Protein AF-C7BWN2-F1 (afdb_monomer_lite)

Radius of gyration: 15.05 Å; chains: 1; bounding box: 20×23×42 Å

Foldseek 3Di:
DDDDDDPDPPDPDDLQNQLVVCVVVVHHSVRDDFDADPPPRHTDD

InterPro domains:
  IPR007120 DNA-directed RNA polymerase, subunit 2, hybrid-binding domain [PF00562] (2-44)
  IPR037033 DNA-directed RNA polymerase, subunit 2, hybrid-binding domain su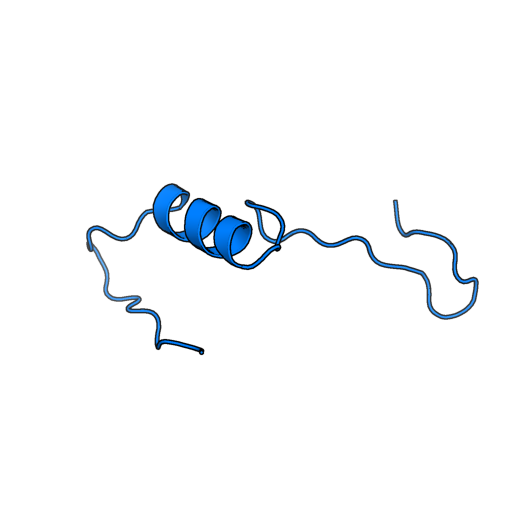perfamily [G3DSA:2.40.270.10] (2-44)

Sequence (45 aa):
MGKEGDATPFTDVTVDNISKALHKCGYQMRGFETMYNGHTGRRLN

Secondary structure (DSSP, 8-state):
---PPP--TT-S--HHHHHHHHHHTTS-TTS----B-TTT--B--

Organism: NCBI:txid455313

Structure (mmCIF, N/CA/C/O backbone):
data_AF-C7BWN2-F1
#
_entry.id   AF-C7BWN2-F1
#
loop_
_atom_site.group_PDB
_atom_site.id
_atom_site.type_symbol
_atom_site.label_atom_id
_atom_site.label_alt_id
_atom_site.label_comp_id
_atom_site.label_asym_id
_atom_site.label_entity_id
_atom_site.label_seq_id
_atom_site.pdbx_PDB_ins_code
_atom_site.Cartn_x
_atom_site.Cartn_y
_atom_site.Cartn_z
_atom_site.occupancy
_atom_site.B_iso_or_equiv
_atom_site.auth_seq_id
_atom_site.auth_comp_id
_atom_site.auth_asym_id
_atom_site.auth_atom_id
_atom_site.pdbx_PDB_model_num
ATOM 1 N N . MET A 1 1 ? 5.998 11.038 0.200 1.00 67.62 1 MET A N 1
ATOM 2 C CA . MET A 1 1 ? 6.818 10.687 1.382 1.00 67.62 1 MET A CA 1
ATOM 3 C C . MET A 1 1 ? 6.142 9.516 2.080 1.00 67.62 1 MET A C 1
ATOM 5 O O . MET A 1 1 ? 4.921 9.553 2.188 1.00 67.62 1 MET A O 1
ATOM 9 N N . GLY A 1 2 ? 6.883 8.472 2.462 1.00 83.31 2 GLY A N 1
ATOM 10 C CA . GLY A 1 2 ? 6.319 7.322 3.181 1.00 83.31 2 GLY A CA 1
ATOM 11 C C . GLY A 1 2 ? 6.079 7.644 4.658 1.00 83.31 2 GLY A C 1
ATOM 12 O O . GLY A 1 2 ? 6.830 8.426 5.237 1.00 83.31 2 GLY A O 1
ATOM 13 N N . LYS A 1 3 ? 5.029 7.063 5.245 1.00 88.81 3 LYS A N 1
ATOM 14 C CA . LYS A 1 3 ? 4.773 7.052 6.692 1.00 88.81 3 LYS A CA 1
ATOM 15 C C . LYS A 1 3 ? 4.687 5.601 7.156 1.00 88.81 3 LYS A C 1
ATOM 17 O O . LYS A 1 3 ? 4.194 4.762 6.406 1.00 88.81 3 LYS A O 1
ATOM 22 N N . GLU A 1 4 ? 5.155 5.330 8.366 1.00 93.75 4 GLU A N 1
ATOM 23 C CA . GLU A 1 4 ? 4.939 4.041 9.021 1.00 93.75 4 GLU A CA 1
ATOM 24 C C . GLU A 1 4 ? 3.437 3.824 9.254 1.00 93.75 4 GLU A C 1
ATOM 26 O O . GLU A 1 4 ? 2.716 4.758 9.615 1.00 93.75 4 GLU A O 1
ATOM 31 N N . GLY A 1 5 ? 2.955 2.614 8.972 1.00 91.50 5 GLY A N 1
ATOM 32 C CA . GLY A 1 5 ? 1.565 2.235 9.197 1.00 91.50 5 GLY A CA 1
ATOM 33 C C . GLY A 1 5 ? 1.413 1.589 10.566 1.00 91.50 5 GLY A C 1
ATOM 34 O O . GLY A 1 5 ? 2.021 0.552 10.814 1.00 91.50 5 GLY A O 1
ATOM 35 N N . ASP A 1 6 ? 0.588 2.179 11.428 1.00 93.19 6 ASP A N 1
ATOM 36 C CA . ASP A 1 6 ? 0.193 1.554 12.689 1.00 93.19 6 ASP A CA 1
ATOM 37 C C . ASP A 1 6 ? -0.723 0.354 12.404 1.00 93.19 6 ASP A C 1
ATOM 39 O O . ASP A 1 6 ? -1.780 0.493 11.783 1.00 93.19 6 ASP A O 1
ATOM 43 N N . ALA A 1 7 ? -0.282 -0.826 12.831 1.00 94.44 7 ALA A N 1
ATOM 44 C CA . ALA A 1 7 ? -0.995 -2.091 12.687 1.00 94.44 7 ALA A CA 1
ATOM 45 C C . ALA A 1 7 ? -1.459 -2.655 14.041 1.00 94.44 7 ALA A C 1
ATOM 47 O O . ALA A 1 7 ? -1.739 -3.852 14.148 1.00 94.44 7 ALA A O 1
ATOM 48 N N . THR A 1 8 ? -1.507 -1.827 15.092 1.00 95.62 8 THR A N 1
ATOM 49 C CA . THR A 1 8 ? -2.022 -2.254 16.394 1.00 95.62 8 THR A CA 1
ATOM 50 C C . THR A 1 8 ? -3.478 -2.735 16.279 1.00 95.62 8 THR A C 1
ATOM 52 O O . THR A 1 8 ? -4.266 -2.183 15.500 1.00 95.62 8 THR A O 1
ATOM 55 N N . PRO A 1 9 ? -3.864 -3.798 17.013 1.00 95.50 9 PRO A N 1
ATOM 56 C CA . PRO A 1 9 ? -5.240 -4.286 17.002 1.00 95.50 9 PRO A CA 1
ATOM 57 C C . PRO A 1 9 ? -6.243 -3.238 17.508 1.00 95.50 9 PRO A C 1
ATOM 59 O O . PRO A 1 9 ? -5.938 -2.480 18.423 1.00 95.50 9 PRO A O 1
ATOM 62 N N . PHE A 1 10 ? -7.470 -3.273 16.974 1.00 93.94 10 PHE A N 1
ATOM 63 C CA . PHE A 1 10 ? -8.609 -2.443 17.408 1.00 93.94 10 PHE A CA 1
ATOM 64 C C . PHE A 1 10 ? -8.393 -0.918 17.306 1.00 93.94 10 PHE A C 1
ATOM 66 O O . PHE A 1 10 ? -8.779 -0.174 18.204 1.00 93.94 10 PHE A O 1
ATOM 73 N N . THR A 1 11 ? -7.809 -0.445 16.201 1.00 94.38 11 THR A N 1
ATOM 74 C CA . THR A 1 11 ? -7.674 0.989 15.883 1.00 94.38 11 THR A CA 1
ATOM 75 C C . THR A 1 11 ? -8.766 1.491 14.934 1.00 94.38 11 THR A C 1
ATOM 77 O O . THR A 1 11 ? -9.490 0.709 14.319 1.00 94.38 11 THR A O 1
ATOM 80 N N . ASP A 1 12 ? -8.835 2.813 14.747 1.00 94.25 12 ASP A N 1
ATOM 81 C CA . ASP A 1 12 ? -9.737 3.476 13.789 1.00 94.25 12 ASP A CA 1
ATOM 82 C C . ASP A 1 12 ? -9.291 3.340 12.314 1.00 94.25 12 ASP A C 1
ATOM 84 O O . ASP A 1 12 ? -9.865 3.956 11.407 1.00 94.25 12 ASP A O 1
ATOM 88 N N . VAL A 1 13 ? -8.236 2.567 12.035 1.00 93.94 13 VAL A N 1
ATOM 89 C CA . VAL A 1 13 ? -7.763 2.328 10.669 1.00 93.94 13 VAL A CA 1
ATOM 90 C C . VAL A 1 13 ? -8.761 1.431 9.938 1.00 93.94 13 VAL A C 1
ATOM 92 O O . VAL A 1 13 ? -9.006 0.292 10.324 1.00 93.94 13 VAL A O 1
ATOM 95 N N . THR A 1 14 ? -9.311 1.929 8.830 1.00 96.12 14 THR A N 1
ATOM 96 C CA . THR A 1 1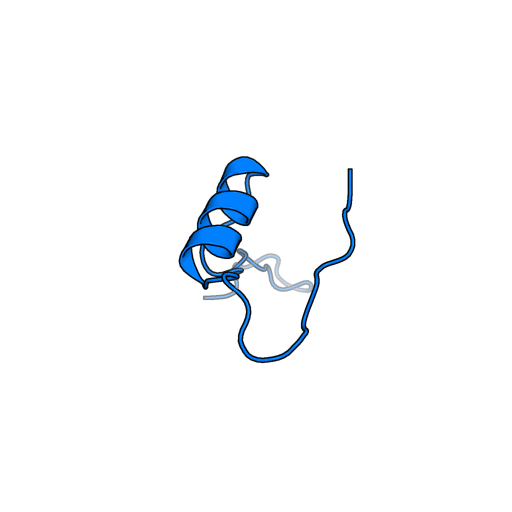4 ? -10.249 1.178 7.986 1.00 96.12 14 THR A CA 1
ATOM 97 C C . THR A 1 14 ? -9.684 0.921 6.592 1.00 96.12 14 THR A C 1
ATOM 99 O O . THR A 1 14 ? -8.808 1.640 6.104 1.00 96.12 14 THR A O 1
ATOM 102 N N . VAL A 1 15 ? -10.248 -0.074 5.900 1.00 96.19 15 VAL A N 1
ATOM 103 C CA . VAL A 1 15 ? -9.943 -0.337 4.483 1.00 96.19 15 VAL A CA 1
ATOM 104 C C . VAL A 1 15 ? -10.233 0.896 3.620 1.00 96.19 15 VAL A C 1
ATOM 106 O O . VAL A 1 15 ? -9.428 1.230 2.760 1.00 96.19 15 VAL A O 1
ATOM 109 N N . ASP A 1 16 ? -11.326 1.621 3.880 1.00 97.31 16 ASP A N 1
ATOM 110 C CA . ASP A 1 16 ? -11.684 2.838 3.136 1.00 97.31 16 ASP A CA 1
ATOM 111 C C . ASP A 1 16 ? -10.638 3.956 3.302 1.00 97.31 16 ASP A C 1
ATOM 113 O O . ASP A 1 16 ? -10.273 4.614 2.321 1.00 97.31 16 ASP A O 1
ATOM 117 N N . ASN A 1 17 ? -10.079 4.114 4.511 1.00 95.62 17 ASN A N 1
ATOM 118 C CA . ASN A 1 17 ? -8.998 5.069 4.773 1.00 95.62 17 ASN A CA 1
ATOM 119 C C . ASN A 1 17 ? -7.775 4.767 3.890 1.00 95.62 17 ASN A C 1
ATOM 121 O O . ASN A 1 17 ? -7.239 5.670 3.238 1.00 95.62 17 ASN A O 1
ATOM 125 N N . ILE A 1 18 ? -7.365 3.496 3.823 1.00 96.00 18 ILE A N 1
ATOM 126 C CA . ILE A 1 18 ? -6.221 3.048 3.014 1.00 96.00 18 ILE A CA 1
ATOM 127 C C . ILE A 1 18 ? -6.528 3.147 1.516 1.00 96.00 18 ILE A C 1
ATOM 129 O O . ILE A 1 18 ? -5.715 3.674 0.756 1.00 96.00 18 ILE A O 1
ATOM 133 N N . SER A 1 19 ? -7.719 2.733 1.080 1.00 97.62 19 SER A N 1
ATOM 134 C CA . SER A 1 19 ? -8.156 2.825 -0.316 1.00 97.62 19 SER A CA 1
ATOM 135 C C . SER A 1 19 ? -8.128 4.260 -0.845 1.00 97.62 19 SER A C 1
ATOM 137 O O . SER A 1 19 ? -7.646 4.509 -1.953 1.00 97.62 19 SER A O 1
ATOM 139 N N . LYS A 1 20 ? -8.595 5.229 -0.049 1.00 97.19 20 LYS A N 1
ATOM 140 C CA . LYS A 1 20 ? -8.530 6.656 -0.397 1.00 97.19 20 LYS A CA 1
ATOM 141 C C . LYS A 1 20 ? -7.093 7.173 -0.420 1.00 97.19 20 LYS A C 1
ATOM 143 O O . LYS A 1 20 ? -6.766 7.992 -1.277 1.00 97.19 20 LYS A O 1
ATOM 148 N N . ALA A 1 21 ? -6.239 6.716 0.496 1.00 95.69 21 ALA A N 1
ATOM 149 C CA . ALA A 1 21 ? -4.827 7.093 0.514 1.00 95.69 21 ALA A CA 1
ATOM 150 C C . ALA A 1 21 ? -4.083 6.593 -0.736 1.00 95.69 21 ALA A C 1
ATOM 152 O O . ALA A 1 21 ? -3.382 7.381 -1.370 1.00 95.69 21 ALA A O 1
ATOM 153 N N . LEU A 1 22 ? -4.301 5.337 -1.145 1.00 96.38 22 LEU A N 1
ATOM 154 C CA . LEU A 1 22 ? -3.760 4.782 -2.391 1.00 96.38 22 LEU A CA 1
ATOM 155 C C . LEU A 1 22 ? -4.178 5.623 -3.602 1.00 96.38 22 LEU A C 1
ATOM 157 O O . LEU A 1 22 ? -3.328 6.027 -4.395 1.00 96.38 22 LEU A O 1
ATOM 161 N N . HIS A 1 23 ? -5.465 5.967 -3.695 1.00 97.19 23 HIS A N 1
ATOM 162 C CA . HIS A 1 23 ? -5.984 6.754 -4.813 1.00 97.19 23 HIS A CA 1
ATOM 163 C C . HIS A 1 23 ? -5.430 8.179 -4.872 1.00 97.19 23 HIS A C 1
ATOM 165 O O . HIS A 1 23 ? -5.075 8.656 -5.947 1.00 97.19 23 HIS A O 1
ATOM 171 N N . LYS A 1 24 ? -5.274 8.844 -3.720 1.00 96.81 24 LYS A N 1
ATOM 172 C CA . LYS A 1 24 ? -4.621 10.164 -3.637 1.00 96.81 24 LYS A CA 1
ATOM 173 C C . LYS A 1 24 ? -3.173 10.141 -4.131 1.00 96.81 24 LYS A C 1
ATOM 175 O O . LYS A 1 24 ? -2.681 11.159 -4.603 1.00 96.81 24 LYS A O 1
ATOM 180 N N . CYS A 1 25 ? -2.507 8.995 -4.029 1.00 95.00 25 CYS A N 1
ATOM 181 C CA . CYS A 1 25 ? -1.151 8.785 -4.526 1.00 95.00 25 CYS A CA 1
ATOM 182 C C . CYS A 1 25 ? -1.104 8.328 -5.998 1.00 95.00 25 CYS A C 1
ATOM 184 O O . CYS A 1 25 ? -0.016 8.064 -6.501 1.00 95.00 25 CYS A O 1
ATOM 186 N N . GLY A 1 26 ? -2.248 8.230 -6.686 1.00 96.31 26 GLY A N 1
ATOM 187 C CA . GLY A 1 26 ? -2.334 7.795 -8.084 1.00 96.31 26 GLY A CA 1
ATOM 188 C C . GLY A 1 26 ? -2.432 6.280 -8.287 1.00 96.31 26 GLY A C 1
ATOM 189 O O . GLY A 1 26 ? -2.467 5.830 -9.429 1.00 96.31 26 GLY A O 1
ATOM 190 N N . TYR A 1 27 ? -2.514 5.492 -7.211 1.00 97.25 27 TYR A N 1
ATOM 191 C CA . TYR A 1 27 ? -2.676 4.037 -7.279 1.00 97.25 27 TYR A CA 1
ATO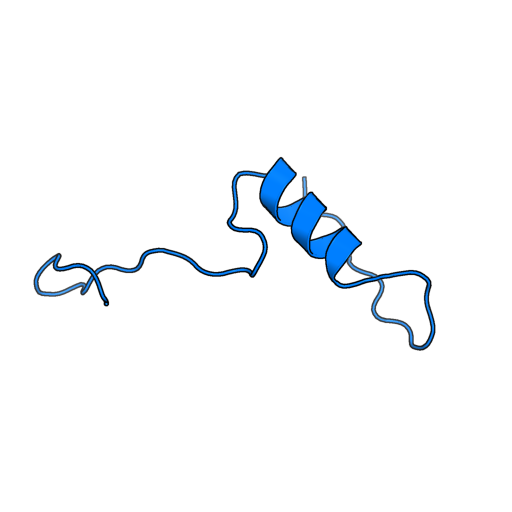M 192 C C . TYR A 1 27 ? -4.154 3.626 -7.300 1.00 97.25 27 TYR A C 1
ATOM 194 O O . TYR A 1 27 ? -5.066 4.390 -6.971 1.00 97.25 27 TYR A O 1
ATOM 202 N N . GLN A 1 28 ? -4.413 2.377 -7.677 1.00 97.69 28 GLN A N 1
ATOM 203 C CA . GLN A 1 28 ? -5.757 1.811 -7.667 1.00 97.69 28 GLN A CA 1
ATOM 204 C C . GLN A 1 28 ? -6.216 1.523 -6.222 1.00 97.69 28 GLN A C 1
ATOM 206 O O . GLN A 1 28 ? -5.450 1.046 -5.388 1.00 97.69 28 GLN A O 1
ATOM 211 N N . MET A 1 29 ? -7.490 1.797 -5.914 1.00 96.88 29 MET A N 1
ATOM 212 C CA . MET A 1 29 ? -8.044 1.777 -4.543 1.00 96.88 29 MET A CA 1
ATOM 213 C C . MET A 1 29 ? -7.968 0.428 -3.812 1.00 96.88 29 MET A C 1
ATOM 215 O O . MET A 1 29 ? -8.102 0.378 -2.591 1.00 96.88 29 MET A O 1
ATOM 219 N N . ARG A 1 30 ? -7.818 -0.670 -4.548 1.00 96.44 30 ARG A N 1
ATOM 220 C CA . ARG A 1 30 ? -7.759 -2.044 -4.035 1.00 96.44 30 ARG A CA 1
ATOM 221 C C . ARG A 1 30 ? -6.350 -2.640 -4.114 1.00 96.44 30 ARG A C 1
ATOM 223 O O . ARG A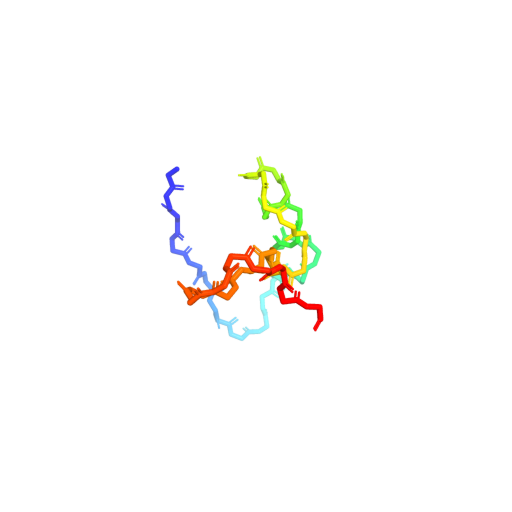 1 30 ? -6.194 -3.815 -3.809 1.00 96.44 30 ARG A O 1
ATOM 230 N N . GLY A 1 31 ? -5.351 -1.853 -4.519 1.00 95.19 31 GLY A N 1
ATOM 231 C CA . GLY A 1 31 ? -3.964 -2.303 -4.634 1.00 95.19 31 GLY A CA 1
ATOM 232 C C . GLY A 1 31 ? -3.669 -3.173 -5.858 1.00 95.19 31 GLY A C 1
ATOM 233 O O . GLY A 1 31 ? 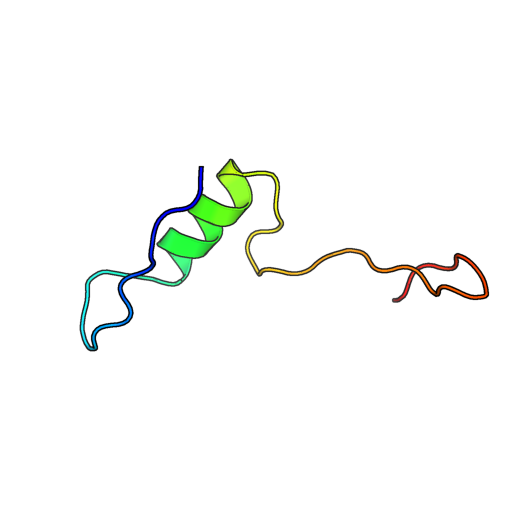-2.650 -3.851 -5.874 1.00 95.19 31 GLY A O 1
ATOM 234 N N . PHE A 1 32 ? -4.539 -3.185 -6.874 1.00 96.31 32 PHE A N 1
ATOM 235 C CA . PHE A 1 32 ? -4.256 -3.881 -8.132 1.00 96.31 32 PHE A CA 1
ATOM 236 C C . PHE A 1 32 ? -3.448 -3.015 -9.095 1.00 96.31 32 PHE A C 1
ATOM 238 O O . PHE A 1 32 ? -3.617 -1.797 -9.146 1.00 96.31 32 PHE A O 1
ATOM 245 N N . GLU A 1 33 ? -2.654 -3.663 -9.943 1.00 96.62 33 GLU A N 1
ATOM 246 C CA . GLU A 1 33 ? -1.876 -3.005 -10.989 1.00 96.62 33 GLU A CA 1
ATOM 247 C C . GLU A 1 33 ? -1.974 -3.773 -12.307 1.00 96.62 33 GLU A C 1
ATOM 249 O O . GLU A 1 33 ? -2.187 -4.987 -12.335 1.00 96.62 33 GLU A O 1
ATOM 254 N N . THR A 1 34 ? -1.829 -3.054 -13.423 1.00 95.50 34 THR A N 1
ATOM 255 C CA . THR A 1 34 ? -1.735 -3.698 -14.735 1.00 95.50 34 THR A CA 1
ATOM 256 C C . THR A 1 34 ? -0.324 -4.225 -14.923 1.00 95.50 34 THR A C 1
ATOM 258 O O . THR A 1 34 ? 0.626 -3.452 -15.003 1.00 95.50 34 THR A O 1
ATOM 261 N N . MET A 1 35 ? -0.208 -5.540 -15.047 1.00 96.81 35 MET A N 1
ATOM 262 C CA . MET A 1 35 ? 1.063 -6.216 -15.272 1.00 96.81 35 MET A CA 1
ATOM 263 C C . MET A 1 35 ? 1.180 -6.679 -16.728 1.00 96.81 35 MET A C 1
ATOM 265 O O . MET A 1 35 ? 0.182 -6.979 -17.390 1.00 96.81 35 MET A O 1
AT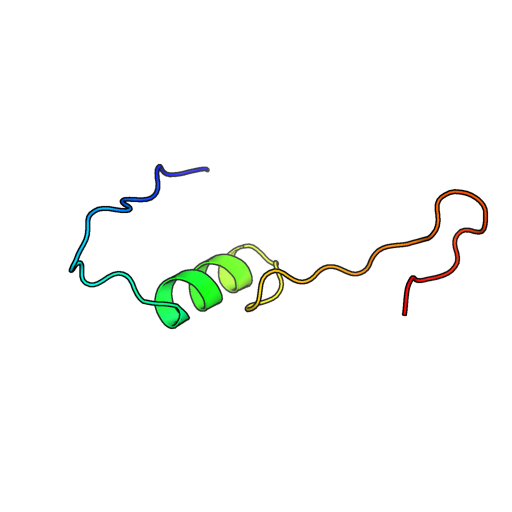OM 269 N N . TYR A 1 36 ? 2.413 -6.773 -17.223 1.00 97.88 36 TYR A N 1
ATOM 270 C CA . TYR A 1 36 ? 2.726 -7.235 -18.576 1.00 97.88 36 TYR A CA 1
ATOM 271 C C . TYR A 1 36 ? 3.695 -8.415 -18.526 1.00 97.88 36 TYR A C 1
ATOM 273 O O . TYR A 1 36 ? 4.609 -8.459 -17.705 1.00 97.88 36 TYR A O 1
ATOM 281 N N . ASN A 1 37 ? 3.498 -9.388 -19.414 1.00 97.56 37 ASN A N 1
ATOM 282 C CA . ASN A 1 37 ? 4.385 -10.534 -19.546 1.00 97.56 37 ASN A CA 1
ATOM 283 C C . ASN A 1 37 ? 5.766 -10.086 -20.057 1.00 97.56 37 ASN A C 1
ATOM 285 O O . ASN A 1 37 ? 5.861 -9.506 -21.136 1.00 97.56 37 ASN A O 1
ATOM 289 N N . GLY A 1 38 ? 6.836 -10.419 -19.330 1.00 97.62 38 GLY A N 1
ATOM 290 C CA . GLY A 1 38 ? 8.195 -9.971 -19.666 1.00 97.62 38 GLY A CA 1
ATOM 291 C C . GLY A 1 38 ? 8.777 -10.522 -20.975 1.00 97.62 38 GLY A C 1
ATOM 292 O O . GLY A 1 38 ? 9.677 -9.909 -21.533 1.00 97.62 38 GLY A O 1
ATOM 293 N N . HIS A 1 39 ? 8.261 -11.641 -21.495 1.00 96.94 39 HIS A N 1
ATOM 294 C CA . HIS A 1 39 ? 8.745 -12.240 -22.747 1.00 96.94 39 HIS A CA 1
ATOM 295 C C . HIS A 1 39 ? 8.000 -11.722 -23.980 1.00 96.94 39 HIS A C 1
ATOM 297 O O . HIS A 1 39 ? 8.572 -11.632 -25.060 1.00 96.94 39 HIS A O 1
ATOM 303 N N . THR A 1 40 ? 6.708 -11.422 -23.841 1.00 97.56 40 THR A N 1
ATOM 304 C CA . THR A 1 40 ? 5.828 -11.110 -24.983 1.00 97.56 40 THR A CA 1
ATOM 305 C C . THR A 1 40 ? 5.283 -9.687 -24.968 1.00 97.56 40 THR A C 1
ATOM 307 O O . THR A 1 40 ? 4.671 -9.266 -25.944 1.00 97.56 40 THR A O 1
ATOM 310 N N . GLY A 1 41 ? 5.427 -8.959 -23.858 1.00 96.88 41 GLY A N 1
ATOM 311 C CA . GLY A 1 41 ? 4.844 -7.629 -23.664 1.00 96.88 41 GLY A CA 1
ATOM 312 C C . GLY A 1 41 ? 3.314 -7.618 -23.608 1.00 96.88 41 GLY A C 1
ATOM 313 O O . GLY A 1 41 ? 2.708 -6.552 -23.540 1.00 96.88 41 GLY A O 1
ATOM 314 N N . ARG A 1 42 ? 2.652 -8.781 -23.645 1.00 97.69 42 ARG A N 1
ATOM 315 C CA . ARG A 1 42 ? 1.188 -8.863 -23.596 1.00 97.69 42 ARG A CA 1
ATOM 316 C C . ARG A 1 42 ? 0.703 -8.608 -22.174 1.00 97.69 42 ARG A C 1
ATOM 318 O O . ARG A 1 42 ? 1.318 -9.070 -21.213 1.00 97.69 42 ARG A O 1
ATOM 325 N N . ARG A 1 43 ? -0.414 -7.890 -22.051 1.00 96.62 43 ARG A N 1
ATOM 326 C CA . ARG A 1 43 ? -1.069 -7.647 -20.763 1.00 96.62 43 ARG A CA 1
ATOM 327 C C . ARG A 1 43 ? -1.455 -8.975 -20.115 1.00 96.62 43 ARG A C 1
ATOM 329 O O . ARG A 1 43 ? -1.993 -9.853 -20.792 1.00 96.62 43 ARG A O 1
ATOM 336 N N . LEU A 1 44 ? -1.185 -9.099 -18.820 1.00 94.44 44 LEU A N 1
ATOM 337 C CA . LEU A 1 44 ? -1.724 -10.179 -18.005 1.00 94.44 44 LEU A CA 1
ATOM 338 C C . LEU A 1 44 ? -3.191 -9.842 -17.728 1.00 94.44 44 LEU A C 1
ATOM 340 O O . LEU A 1 44 ? -3.482 -8.806 -17.130 1.00 94.44 44 LEU A O 1
ATOM 344 N N . ASN A 1 45 ? -4.091 -10.661 -18.268 1.00 81.31 45 ASN A N 1
ATOM 345 C CA . ASN A 1 45 ? -5.525 -10.568 -18.006 1.00 81.31 45 ASN A CA 1
ATOM 346 C C . ASN A 1 45 ? -5.900 -11.508 -16.865 1.00 81.31 45 ASN A C 1
ATOM 348 O O . ASN A 1 45 ? -5.284 -12.596 -16.796 1.00 81.31 45 ASN A O 1
#

pLDDT: mean 94.6, std 5.23, range [67.62, 97.88]